Protein AF-A0A1L6TEF0-F1 (afdb_monomer)

Sequence (138 aa):
MFKRTKRFVQSAISFSYIRESTSFIYRVARALLKFPEKPSQVNRLSFDEANIESEKIRHAKMSFTILFWLYSTIFVGVFYYTILLFSSDDFLGGIVGFSSSIALLALIFKYHFWLTQIKKQKLGMTVKEWFYSIFDMK

Secondary structure (DSSP, 8-state):
-HHHHHHHHHHHTTHHHHHHHHHHHHHHHHHHHSPPP--TT----BTTTS---HHHHHHHHHHHHHHHHHHHHHHHHHHHHHHHHHHTT-HHHHHHHHHHHHHHHHHHHHHHHHHHHHHTTBTT--HHHHHHHHHT--

Solvent-accessible surface area (backbone atoms only — not comparable to full-atom values): 7777 Å² total; per-residue (Å²): 125,70,73,61,53,54,55,48,50,55,62,72,48,49,58,66,58,54,53,51,51,53,51,48,52,48,50,51,52,50,52,67,67,52,64,76,78,80,70,81,79,69,76,77,60,40,58,86,78,49,88,64,59,67,65,60,57,50,51,49,52,50,52,41,50,52,49,29,52,51,40,46,54,51,32,54,54,43,42,53,51,20,52,53,30,51,74,66,73,35,57,69,60,19,53,52,30,47,53,52,32,52,55,35,50,52,51,32,50,51,35,50,50,53,51,50,33,62,72,68,46,36,77,84,72,48,72,68,58,50,54,49,57,63,70,64,71,117

Foldseek 3Di:
DVVVVVVVCCVVPVPVVVVVVVVVVVVVVVVVVPDPDDPPDPDQPQCVNVPPDVVVLVVVLVVLVVQLVVLVVVLVVLVVVLVVCVVVVNPVSNVVSVVVSVVSVVSNVVSVLVNVCSVVSTDPDDPVNVVVVVVVPD

Structure (mmCIF, N/CA/C/O backbone):
data_AF-A0A1L6TEF0-F1
#
_entry.id   AF-A0A1L6TEF0-F1
#
loop_
_atom_site.group_PDB
_atom_site.id
_atom_site.type_symbol
_atom_site.label_atom_id
_atom_site.label_alt_id
_atom_site.label_comp_id
_atom_site.label_asym_id
_atom_site.label_entity_id
_atom_site.label_seq_id
_atom_site.pdbx_PDB_ins_code
_atom_site.Cartn_x
_atom_site.Cartn_y
_atom_site.Cartn_z
_atom_site.occupancy
_atom_site.B_iso_or_equiv
_atom_site.auth_seq_id
_atom_site.auth_comp_id
_atom_site.auth_asym_id
_atom_site.auth_atom_id
_atom_site.pdbx_PDB_model_num
ATOM 1 N N . MET A 1 1 ? 29.155 17.960 -21.163 1.00 46.09 1 MET A N 1
ATOM 2 C CA . MET A 1 1 ? 27.708 17.982 -21.487 1.00 46.09 1 MET A CA 1
ATOM 3 C C . MET A 1 1 ? 26.776 17.740 -20.284 1.00 46.09 1 MET A C 1
ATOM 5 O O . MET A 1 1 ? 25.687 18.286 -20.284 1.00 46.09 1 MET A O 1
ATOM 9 N N . PHE A 1 2 ? 27.199 17.048 -19.212 1.00 52.84 2 PHE A N 1
ATOM 10 C CA . PHE A 1 2 ? 26.365 16.731 -18.026 1.00 52.84 2 PHE A CA 1
ATOM 11 C C . PHE A 1 2 ? 25.970 17.904 -17.096 1.00 52.84 2 PHE A C 1
ATOM 13 O O . PHE A 1 2 ? 24.990 17.813 -16.358 1.00 52.84 2 PHE A O 1
ATOM 20 N N . LYS A 1 3 ? 26.705 19.028 -17.102 1.00 52.88 3 LYS A N 1
ATOM 21 C CA . LYS A 1 3 ? 26.410 20.172 -16.209 1.00 52.88 3 LYS A CA 1
ATOM 22 C C . LYS A 1 3 ? 25.133 20.933 -16.600 1.00 52.88 3 LYS A C 1
ATOM 24 O O . LYS A 1 3 ? 24.505 21.539 -15.736 1.00 52.88 3 LYS A O 1
ATOM 29 N N . ARG A 1 4 ? 24.734 20.890 -17.880 1.00 52.53 4 ARG A N 1
ATOM 30 C CA . ARG A 1 4 ? 23.508 21.548 -18.371 1.00 52.53 4 ARG A CA 1
ATOM 31 C C . ARG A 1 4 ? 22.252 20.745 -18.022 1.00 52.53 4 ARG A C 1
ATOM 33 O O . ARG A 1 4 ? 21.266 21.337 -17.596 1.00 52.53 4 ARG A O 1
ATOM 40 N N . THR A 1 5 ? 22.331 19.415 -18.064 1.00 59.53 5 THR A N 1
ATOM 41 C CA . THR A 1 5 ? 21.237 18.513 -17.673 1.00 59.53 5 THR A CA 1
ATOM 42 C C . THR A 1 5 ? 20.913 18.626 -16.183 1.00 59.53 5 THR A C 1
ATOM 44 O O . THR A 1 5 ? 19.749 18.658 -15.811 1.00 59.53 5 THR A O 1
ATOM 47 N N . LYS A 1 6 ? 21.925 18.809 -15.320 1.00 55.09 6 LYS A N 1
ATOM 48 C CA . LYS A 1 6 ? 21.725 18.982 -13.868 1.00 55.09 6 LYS A CA 1
ATOM 49 C C . LYS A 1 6 ? 20.918 20.243 -13.517 1.00 55.09 6 LYS A C 1
ATOM 51 O O . LYS A 1 6 ? 20.066 20.186 -12.639 1.00 55.09 6 LYS A O 1
ATOM 56 N N . ARG A 1 7 ? 21.144 21.356 -14.231 1.00 57.25 7 ARG A N 1
ATOM 57 C CA . ARG A 1 7 ? 20.360 22.597 -14.070 1.00 57.25 7 ARG A CA 1
ATOM 58 C C . ARG A 1 7 ? 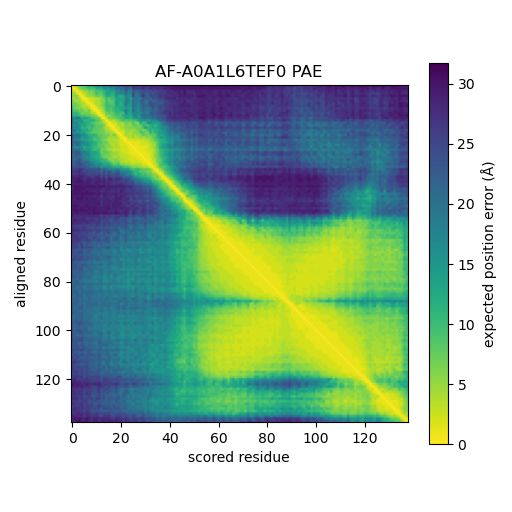18.934 22.462 -14.604 1.00 57.25 7 ARG A C 1
ATOM 60 O O . ARG A 1 7 ? 18.020 22.983 -13.981 1.00 57.25 7 ARG A O 1
ATOM 67 N N . PHE A 1 8 ? 18.738 21.742 -15.708 1.00 57.19 8 PHE A N 1
ATOM 68 C CA . PHE A 1 8 ? 17.402 21.481 -16.252 1.00 57.19 8 PHE A CA 1
ATOM 69 C C . PHE A 1 8 ? 16.583 20.555 -15.352 1.00 57.19 8 PHE A C 1
ATOM 71 O O . PHE A 1 8 ? 15.429 20.849 -15.081 1.00 57.19 8 PHE A O 1
ATOM 78 N N . VAL A 1 9 ? 17.193 19.504 -14.800 1.00 59.22 9 VAL A N 1
ATOM 79 C CA . VAL A 1 9 ? 16.549 18.619 -13.817 1.00 59.22 9 VAL A CA 1
ATOM 80 C C . VAL A 1 9 ? 16.236 19.374 -12.520 1.00 59.22 9 VAL A C 1
ATOM 82 O O . VAL A 1 9 ? 15.142 19.228 -11.996 1.00 59.22 9 VAL A O 1
ATOM 85 N N . GLN A 1 10 ? 17.126 20.254 -12.044 1.00 55.47 10 GLN A N 1
ATOM 86 C CA . GLN A 1 10 ? 16.849 21.134 -10.893 1.00 55.47 10 GLN A CA 1
ATOM 87 C C . GLN A 1 10 ? 15.767 22.195 -11.159 1.00 55.47 10 GLN A C 1
ATOM 89 O O . GLN A 1 10 ? 15.167 22.691 -10.209 1.00 55.47 10 GLN A O 1
ATOM 94 N N . SER A 1 11 ? 15.535 22.563 -12.422 1.00 59.53 11 SER A N 1
ATOM 95 C CA . SER A 1 11 ? 14.513 23.538 -12.822 1.00 59.53 11 SER A CA 1
ATOM 96 C C . SER A 1 11 ? 13.166 22.888 -13.154 1.00 59.53 11 SER A C 1
ATOM 98 O O . SER A 1 11 ? 12.135 23.520 -12.950 1.00 59.53 11 SER A O 1
ATOM 100 N N . ALA A 1 12 ? 13.167 21.661 -13.681 1.00 58.28 12 ALA A N 1
ATOM 101 C CA . ALA A 1 12 ? 11.971 20.904 -14.059 1.00 58.28 12 ALA A CA 1
ATOM 102 C C . ALA A 1 12 ? 11.379 20.148 -12.866 1.00 58.28 12 ALA A C 1
ATOM 104 O O . ALA A 1 12 ? 10.165 20.050 -12.718 1.00 58.28 12 ALA A O 1
ATOM 105 N N . ILE A 1 13 ? 12.243 19.663 -11.976 1.00 56.22 13 ILE A N 1
ATOM 106 C CA . ILE A 1 13 ? 11.847 19.183 -10.664 1.00 56.22 13 ILE A CA 1
ATOM 107 C C . ILE A 1 13 ? 11.867 20.408 -9.766 1.00 56.22 13 ILE A C 1
ATOM 109 O O . ILE A 1 13 ? 12.913 20.773 -9.236 1.00 56.22 13 ILE A O 1
ATOM 113 N N . SER A 1 14 ? 10.733 21.092 -9.658 1.00 58.62 14 SER A N 1
ATOM 114 C CA . SER A 1 14 ? 10.566 22.263 -8.807 1.00 58.62 14 SER A CA 1
ATOM 115 C C . SER A 1 14 ? 10.985 21.925 -7.369 1.00 58.62 14 SER A C 1
ATOM 117 O O . SER A 1 14 ? 10.231 21.388 -6.560 1.00 58.62 14 SER A O 1
ATOM 119 N N . PHE A 1 15 ? 12.247 22.224 -7.055 1.00 56.00 15 PHE A N 1
ATOM 120 C CA . PHE A 1 15 ? 12.898 21.909 -5.783 1.00 56.00 15 PHE A CA 1
ATOM 121 C C . PHE A 1 15 ? 12.094 22.450 -4.590 1.00 56.00 15 PHE A C 1
ATOM 123 O O . PHE A 1 15 ? 12.060 21.844 -3.520 1.00 56.00 15 PHE A O 1
ATOM 130 N N . SER A 1 16 ? 11.367 23.546 -4.815 1.00 57.84 16 SER A N 1
ATOM 131 C CA . SER A 1 16 ? 10.399 24.140 -3.897 1.00 57.84 16 SER A CA 1
ATOM 132 C C . SER A 1 16 ? 9.227 23.201 -3.572 1.00 57.84 16 SER A C 1
ATOM 134 O O . SER A 1 16 ? 8.957 22.967 -2.397 1.00 57.84 16 SER A O 1
ATOM 136 N N . TYR A 1 17 ? 8.590 22.590 -4.580 1.00 60.56 17 TYR A N 1
ATOM 137 C CA . TYR A 1 17 ? 7.449 21.683 -4.385 1.00 60.56 17 TYR A CA 1
ATOM 138 C C . TYR A 1 17 ? 7.857 20.394 -3.678 1.00 60.56 17 TYR A C 1
ATOM 140 O O . TYR A 1 17 ? 7.125 19.909 -2.817 1.00 60.56 17 TYR A O 1
ATOM 148 N N . ILE A 1 18 ? 9.032 19.838 -3.994 1.00 64.62 18 ILE A N 1
ATOM 149 C CA . ILE A 1 18 ? 9.531 18.646 -3.294 1.00 64.62 18 ILE A CA 1
ATOM 150 C C . ILE A 1 18 ? 9.837 18.971 -1.835 1.00 64.62 18 ILE A C 1
ATOM 152 O O . ILE A 1 18 ? 9.497 18.182 -0.955 1.00 64.62 18 ILE A O 1
ATOM 156 N N . ARG A 1 19 ? 10.439 20.130 -1.547 1.00 59.41 19 ARG A N 1
ATOM 157 C CA . ARG A 1 19 ? 10.749 20.533 -0.171 1.00 59.41 19 ARG A CA 1
ATOM 158 C C . ARG A 1 19 ? 9.480 20.745 0.656 1.00 59.41 19 ARG A C 1
ATOM 160 O O . ARG A 1 19 ? 9.411 20.259 1.785 1.00 59.41 19 ARG A O 1
ATOM 167 N N . GLU A 1 20 ? 8.465 21.391 0.086 1.00 65.31 20 GLU A N 1
ATOM 168 C CA . GLU A 1 20 ? 7.157 21.548 0.731 1.00 65.31 20 GLU A CA 1
ATOM 169 C C . GLU A 1 20 ? 6.457 20.202 0.932 1.00 65.31 20 GLU A C 1
ATOM 171 O O . GLU A 1 20 ? 6.070 19.88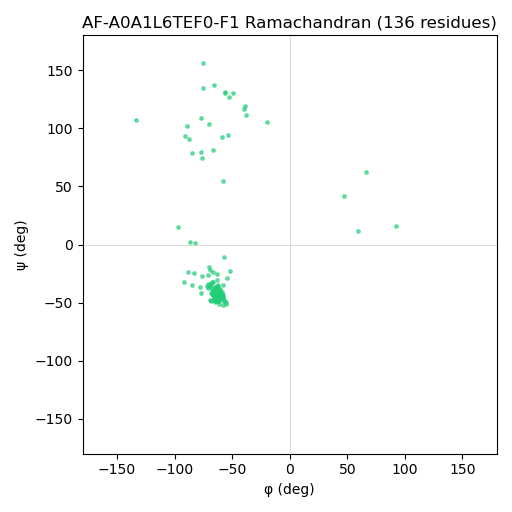4 2.059 1.00 65.31 20 GLU A O 1
ATOM 176 N N . SER A 1 21 ? 6.400 19.361 -0.104 1.00 62.81 21 SER A N 1
ATOM 177 C CA . SER A 1 21 ? 5.769 18.035 -0.046 1.00 62.81 21 SER A CA 1
ATOM 178 C C . SER A 1 21 ? 6.447 17.125 0.977 1.00 62.81 21 SER A C 1
ATOM 180 O O . SER A 1 21 ? 5.775 16.480 1.776 1.00 62.81 21 SER A O 1
ATOM 182 N N . THR A 1 22 ? 7.781 17.125 1.031 1.00 71.38 22 THR A N 1
ATOM 183 C CA . THR A 1 22 ? 8.547 16.324 2.000 1.00 71.38 22 THR A CA 1
ATOM 184 C C . THR A 1 22 ? 8.303 16.812 3.426 1.00 71.38 22 THR A C 1
ATOM 186 O O . THR A 1 22 ? 8.142 16.003 4.337 1.00 71.38 22 THR A O 1
ATOM 189 N N . SER A 1 23 ? 8.210 18.130 3.635 1.00 73.56 23 SER A N 1
ATOM 190 C CA . SER A 1 23 ? 7.893 18.694 4.950 1.00 73.56 23 SER A CA 1
ATOM 191 C C . SER A 1 23 ? 6.455 18.390 5.382 1.00 73.56 23 SER A C 1
ATOM 193 O O . SER A 1 23 ? 6.217 18.127 6.559 1.00 73.56 23 SER A O 1
ATOM 195 N N . PHE A 1 24 ? 5.506 18.358 4.442 1.00 73.06 24 PHE A N 1
ATOM 196 C CA . PHE A 1 24 ? 4.121 17.984 4.699 1.00 73.06 24 PHE A CA 1
ATOM 197 C C . PHE A 1 24 ? 4.012 16.501 5.052 1.00 73.06 24 PHE A C 1
ATOM 199 O O . PHE A 1 24 ? 3.452 16.168 6.093 1.00 73.06 24 PHE A O 1
ATOM 206 N N . ILE A 1 25 ? 4.633 15.623 4.260 1.00 75.56 25 ILE A N 1
ATOM 207 C CA . ILE A 1 25 ? 4.700 14.181 4.531 1.00 75.56 25 ILE A CA 1
ATOM 208 C C . ILE A 1 25 ? 5.363 13.934 5.887 1.00 75.56 25 ILE A C 1
ATOM 210 O O . ILE A 1 25 ? 4.844 13.157 6.680 1.00 75.56 25 ILE A O 1
ATOM 214 N N . TYR A 1 26 ? 6.449 14.642 6.208 1.00 79.25 26 TYR A N 1
ATOM 215 C CA . TYR A 1 26 ? 7.101 14.535 7.512 1.00 79.25 26 TYR A CA 1
ATOM 216 C C . TYR A 1 26 ? 6.216 15.046 8.653 1.00 79.25 26 TYR A C 1
ATOM 218 O O . TYR A 1 26 ? 6.175 14.430 9.712 1.00 79.25 26 TYR A O 1
ATOM 226 N N . ARG A 1 27 ? 5.472 16.144 8.467 1.00 80.00 27 ARG A N 1
ATOM 227 C CA . ARG A 1 27 ? 4.536 16.662 9.481 1.00 80.00 27 ARG A CA 1
ATOM 228 C C . ARG A 1 27 ? 3.360 15.722 9.697 1.00 80.00 27 ARG A C 1
ATOM 230 O O . ARG A 1 27 ? 3.016 15.486 10.846 1.00 80.00 27 ARG A O 1
ATOM 237 N N . VAL A 1 28 ? 2.790 15.161 8.634 1.00 75.81 28 VAL A N 1
ATOM 238 C CA . VAL A 1 28 ? 1.711 14.170 8.711 1.00 75.81 28 VAL A CA 1
ATOM 239 C C . VAL A 1 28 ? 2.226 12.883 9.346 1.00 75.81 28 VAL A C 1
ATOM 241 O O . VAL A 1 28 ? 1.629 12.411 10.302 1.00 75.81 28 VAL A O 1
ATOM 244 N N . ALA A 1 29 ? 3.374 12.363 8.913 1.00 75.19 29 ALA A N 1
ATOM 245 C CA . ALA A 1 29 ? 3.994 11.185 9.513 1.00 75.19 29 ALA A CA 1
ATOM 246 C C . ALA A 1 29 ? 4.331 11.415 10.992 1.00 75.19 29 ALA A C 1
ATOM 248 O O . ALA A 1 29 ? 4.047 10.564 11.826 1.00 75.19 29 ALA A O 1
ATOM 249 N N . ARG A 1 30 ? 4.869 12.588 11.349 1.00 77.56 30 ARG A N 1
ATOM 250 C CA . ARG A 1 30 ? 5.166 12.961 12.738 1.00 77.56 30 ARG A CA 1
ATOM 251 C C . ARG A 1 30 ? 3.903 13.190 13.565 1.00 77.56 30 ARG A C 1
ATOM 253 O O . ARG A 1 30 ? 3.926 12.892 14.750 1.00 77.56 30 ARG A O 1
ATOM 260 N N . ALA A 1 31 ? 2.826 13.707 12.981 1.00 71.88 31 ALA A N 1
ATOM 261 C CA . ALA A 1 31 ? 1.534 13.856 13.647 1.00 71.88 31 ALA A CA 1
ATOM 262 C C . ALA A 1 31 ? 0.835 12.502 13.843 1.00 71.88 31 ALA A C 1
ATOM 264 O O . ALA A 1 31 ? 0.234 12.282 14.884 1.00 71.88 31 ALA A O 1
ATOM 265 N N . LEU A 1 32 ? 0.977 11.576 12.891 1.00 68.75 32 LEU A N 1
ATOM 266 C CA . LEU A 1 32 ? 0.503 10.196 13.014 1.00 68.75 32 LEU A CA 1
ATOM 267 C C . LEU A 1 32 ? 1.344 9.383 14.013 1.00 68.75 32 LEU A C 1
ATOM 269 O O . LEU A 1 32 ? 0.803 8.526 14.703 1.00 68.75 32 LEU A O 1
ATOM 273 N N . LEU A 1 33 ? 2.652 9.653 14.110 1.00 70.94 33 LEU A N 1
ATOM 274 C CA . LEU A 1 33 ? 3.565 9.002 15.062 1.00 70.94 33 LEU A CA 1
ATOM 275 C C . LEU A 1 33 ? 3.541 9.627 16.462 1.00 70.94 33 LEU A C 1
ATOM 277 O O . LEU A 1 33 ? 3.863 8.948 17.435 1.00 70.94 33 LEU A O 1
ATOM 281 N N . LYS A 1 34 ? 3.157 10.902 16.599 1.00 59.50 34 LYS A N 1
ATOM 282 C CA . LYS A 1 34 ? 2.780 11.485 17.890 1.00 59.50 34 LYS A CA 1
ATOM 283 C C . LYS A 1 34 ? 1.375 11.004 18.231 1.00 59.50 34 LYS A C 1
ATOM 285 O O . LYS A 1 34 ? 0.393 11.714 18.045 1.00 59.50 34 LYS A O 1
ATOM 290 N N . PHE A 1 35 ? 1.308 9.774 18.724 1.00 56.81 35 PHE A N 1
ATOM 291 C CA . PHE A 1 35 ? 0.106 9.234 19.336 1.00 56.81 35 PHE A CA 1
ATOM 292 C C . PHE A 1 35 ? -0.376 10.208 20.420 1.00 56.81 35 PHE A C 1
ATOM 294 O O . PHE A 1 35 ? 0.432 10.574 21.281 1.00 56.81 35 PHE A O 1
ATOM 301 N N . PRO A 1 36 ? -1.645 10.651 20.394 1.00 54.09 36 PRO A N 1
ATOM 302 C CA . PRO A 1 36 ? -2.201 11.347 21.538 1.00 54.09 36 PRO A CA 1
ATOM 303 C C . PRO A 1 36 ? -2.057 10.431 22.754 1.00 54.09 36 PRO A C 1
ATOM 305 O O . PRO A 1 36 ? -2.348 9.232 22.697 1.00 54.09 36 PRO A O 1
ATOM 308 N N . GLU A 1 37 ? -1.535 11.004 23.832 1.00 49.88 37 GLU A N 1
ATOM 309 C CA . GLU A 1 37 ? -1.503 10.389 25.149 1.00 49.88 37 GLU A CA 1
ATOM 310 C C . GLU A 1 37 ? -2.908 9.861 25.464 1.00 49.88 37 GLU A C 1
ATOM 312 O O . GLU A 1 37 ? -3.898 10.554 25.221 1.00 49.88 37 GLU A O 1
ATOM 317 N N . LYS A 1 38 ? -2.990 8.593 25.892 1.00 51.50 38 LYS A N 1
ATOM 318 C CA . LYS A 1 38 ? -4.241 7.862 26.135 1.00 51.50 38 LYS A CA 1
ATOM 319 C C . LYS A 1 38 ? -5.288 8.776 26.790 1.00 51.50 38 LYS A C 1
ATOM 321 O O . LYS A 1 38 ? -5.110 9.112 27.961 1.00 51.50 38 LYS A O 1
ATOM 326 N N . PRO A 1 39 ? -6.435 9.057 26.148 1.00 44.59 39 PRO A N 1
ATOM 327 C CA . PRO A 1 39 ? -7.625 9.327 26.919 1.00 44.59 39 PRO A CA 1
ATOM 328 C C . PRO A 1 39 ? -8.013 7.985 27.537 1.00 44.59 39 PRO A C 1
ATOM 330 O O . PRO A 1 39 ? -8.497 7.066 26.871 1.00 44.59 39 PRO A O 1
ATOM 333 N N . SER A 1 40 ? -7.720 7.843 28.824 1.00 49.22 40 SER A N 1
ATOM 334 C CA . SER A 1 40 ? -8.498 6.995 29.713 1.00 49.22 40 SER A CA 1
ATOM 335 C C . SER A 1 40 ? -9.983 7.143 29.356 1.00 49.22 40 SER A C 1
ATOM 337 O O . SER A 1 40 ? -10.513 8.246 29.413 1.00 49.22 40 SER A O 1
ATOM 339 N N . GLN A 1 41 ? -10.617 6.034 28.964 1.00 43.94 41 GLN A N 1
ATOM 340 C CA . GLN A 1 41 ? -12.050 5.929 28.659 1.00 43.94 41 GLN A CA 1
ATOM 341 C C . GLN A 1 41 ? -12.549 6.717 27.431 1.00 43.94 41 GLN A C 1
ATOM 343 O O . GLN A 1 41 ? -13.459 7.533 27.528 1.00 43.94 41 GLN A O 1
ATOM 348 N N . VAL A 1 42 ? -12.063 6.400 26.227 1.00 48.78 42 VAL A N 1
ATOM 349 C CA . VAL A 1 42 ? -12.949 6.545 25.057 1.00 48.78 42 VAL A CA 1
ATOM 350 C C . VAL A 1 42 ? -13.889 5.350 25.094 1.00 48.78 42 VAL A C 1
ATOM 352 O O . VAL A 1 42 ? -13.442 4.217 24.896 1.00 48.78 42 VAL A O 1
ATOM 355 N N . ASN A 1 43 ? -15.159 5.603 25.417 1.00 44.75 43 ASN A N 1
ATOM 356 C CA . ASN A 1 43 ? -16.253 4.651 25.262 1.00 44.75 43 ASN A CA 1
ATOM 357 C C . ASN A 1 43 ? -16.034 3.866 23.970 1.00 44.75 43 ASN A C 1
ATOM 359 O O . ASN A 1 43 ? -16.068 4.425 22.871 1.00 44.75 43 ASN A O 1
ATOM 363 N N . ARG A 1 44 ? -15.740 2.571 24.118 1.00 44.22 44 ARG A N 1
ATOM 364 C CA . ARG A 1 44 ? -15.735 1.613 23.020 1.00 44.22 44 ARG A CA 1
ATOM 365 C C . ARG A 1 44 ? -17.188 1.502 22.584 1.00 44.22 44 ARG A C 1
ATOM 367 O O . ARG A 1 44 ? -17.877 0.601 23.045 1.00 44.22 44 ARG A O 1
ATOM 374 N N . LEU A 1 45 ? -17.642 2.459 21.774 1.00 51.03 45 LEU A N 1
ATOM 375 C CA . LEU A 1 45 ? -18.950 2.451 21.138 1.00 51.03 45 LEU A CA 1
ATOM 376 C C . LEU A 1 45 ? -19.001 1.181 20.296 1.00 51.03 45 LEU A C 1
ATOM 378 O O . LEU A 1 45 ? -18.493 1.114 19.174 1.00 51.03 45 LEU A O 1
ATOM 382 N N . SER A 1 46 ? -19.517 0.135 20.926 1.00 48.28 46 SER A N 1
ATOM 383 C CA . SER A 1 46 ? -19.933 -1.076 20.254 1.00 48.28 46 SER A CA 1
ATOM 384 C C . SER A 1 46 ? -21.106 -0.647 19.388 1.00 48.28 46 SER A C 1
ATOM 386 O O . SER A 1 46 ? -21.936 0.154 19.817 1.00 48.28 46 SER A O 1
ATOM 388 N N . PHE A 1 47 ? -21.154 -1.125 18.151 1.00 49.88 47 PHE A N 1
ATOM 389 C CA . PHE A 1 47 ? -22.230 -0.774 17.221 1.00 49.88 47 PHE A CA 1
ATOM 390 C C . PHE A 1 47 ? -23.634 -1.122 17.765 1.00 49.88 47 PHE A C 1
ATOM 392 O O . PHE A 1 47 ? -24.607 -0.640 17.208 1.00 49.88 47 PHE A O 1
ATOM 399 N N . ASP A 1 48 ? -23.742 -1.878 18.865 1.00 49.06 48 ASP A N 1
ATOM 400 C CA . ASP A 1 48 ? -24.985 -2.080 19.623 1.00 49.06 48 ASP A CA 1
ATOM 401 C C . ASP A 1 48 ? -25.566 -0.792 20.249 1.00 49.06 48 ASP A C 1
ATOM 403 O O . ASP A 1 48 ? -26.782 -0.675 20.364 1.00 49.06 48 ASP A O 1
ATOM 407 N N . GLU A 1 49 ? -24.748 0.202 20.629 1.00 49.62 49 GLU A N 1
ATOM 408 C CA . GLU A 1 49 ? -25.237 1.481 21.196 1.00 49.62 49 GLU A CA 1
ATOM 409 C C . GLU A 1 49 ? -25.538 2.537 20.125 1.00 49.62 49 GLU A C 1
ATOM 411 O O . GLU A 1 49 ? -26.339 3.452 20.331 1.00 49.62 49 GLU A O 1
ATOM 416 N N . ALA A 1 50 ? -24.907 2.421 18.958 1.00 50.44 50 ALA A N 1
ATOM 417 C CA . ALA A 1 50 ? -25.190 3.273 17.821 1.00 50.44 50 ALA A CA 1
ATOM 418 C C . ALA A 1 50 ? -26.277 2.581 17.000 1.00 50.44 50 ALA A C 1
ATOM 420 O O . ALA A 1 50 ? -25.950 1.754 16.160 1.00 50.44 50 ALA A O 1
ATOM 421 N N . ASN A 1 51 ? -27.549 2.916 17.247 1.00 48.25 51 ASN A N 1
ATOM 422 C CA . ASN A 1 51 ? -28.748 2.514 16.490 1.00 48.25 51 ASN A CA 1
ATOM 423 C C . ASN A 1 51 ? -28.676 2.938 14.998 1.00 48.25 51 ASN A C 1
ATOM 425 O O . ASN A 1 51 ? -29.503 3.686 14.478 1.00 48.25 51 ASN A O 1
ATOM 429 N N . ILE A 1 52 ? -27.611 2.535 14.315 1.00 55.97 52 ILE A N 1
ATOM 430 C CA . ILE A 1 52 ? -27.324 2.757 12.915 1.00 55.97 52 ILE A CA 1
ATOM 431 C C . ILE A 1 52 ? -27.970 1.573 12.219 1.00 55.97 52 ILE A C 1
ATOM 433 O O . ILE A 1 52 ? -27.447 0.461 12.225 1.00 55.97 52 ILE A O 1
ATOM 437 N N . GLU A 1 53 ? -29.131 1.856 11.643 1.00 56.94 53 GLU A N 1
ATOM 438 C CA . GLU A 1 53 ? -29.825 1.084 10.620 1.00 56.94 53 GLU A CA 1
ATOM 439 C C . GLU A 1 53 ? -28.869 0.119 9.899 1.00 56.94 53 GLU A C 1
ATOM 441 O O . GLU A 1 53 ? -28.005 0.522 9.110 1.00 56.94 53 GLU A O 1
ATOM 446 N N . SER A 1 54 ? -28.995 -1.169 10.225 1.00 60.53 54 SER A N 1
ATOM 447 C CA . SER A 1 54 ? -28.129 -2.262 9.761 1.00 60.53 54 SER A CA 1
ATOM 448 C C . SER A 1 54 ? -27.981 -2.296 8.234 1.00 60.53 54 SER A C 1
ATOM 450 O O . SER A 1 54 ? -26.970 -2.761 7.697 1.00 60.53 54 SER A O 1
ATOM 452 N N . GLU A 1 55 ? -28.948 -1.718 7.525 1.00 62.34 55 GLU A N 1
ATOM 453 C CA . GLU A 1 55 ? -28.929 -1.526 6.085 1.00 62.34 55 GLU A CA 1
ATOM 454 C C . GLU A 1 55 ? -27.820 -0.575 5.605 1.00 62.34 55 GLU A C 1
ATOM 456 O O . GLU A 1 55 ? -27.080 -0.913 4.677 1.00 62.34 55 GLU A O 1
ATOM 461 N N . LYS A 1 56 ? -27.614 0.572 6.268 1.00 67.00 56 LYS A N 1
ATOM 462 C CA . LYS A 1 56 ? -26.582 1.556 5.888 1.00 67.00 56 LYS A CA 1
ATOM 463 C C . LYS A 1 56 ? -25.174 0.992 6.056 1.00 67.00 56 LYS A C 1
ATOM 465 O O . LYS A 1 56 ? -24.308 1.215 5.208 1.00 67.00 56 LYS A O 1
ATOM 470 N N . ILE A 1 57 ? -24.954 0.200 7.105 1.00 69.19 57 ILE A N 1
ATOM 471 C CA . ILE A 1 57 ? -23.679 -0.494 7.341 1.00 69.19 57 ILE A CA 1
ATOM 472 C C . ILE A 1 57 ? -23.445 -1.552 6.258 1.00 69.19 57 ILE A C 1
ATOM 474 O O . ILE A 1 57 ? -22.327 -1.688 5.751 1.00 69.19 57 ILE A O 1
ATOM 478 N N . ARG A 1 58 ? -24.496 -2.280 5.861 1.00 71.81 58 ARG A N 1
ATOM 479 C CA . ARG A 1 58 ? -24.419 -3.286 4.796 1.00 71.81 58 ARG A CA 1
ATOM 480 C C . ARG A 1 58 ? -24.070 -2.652 3.448 1.00 71.81 58 ARG A C 1
ATOM 482 O O . ARG A 1 58 ? -23.170 -3.150 2.770 1.00 71.81 58 ARG A O 1
ATOM 489 N N . HIS A 1 59 ? -24.708 -1.534 3.104 1.00 74.62 59 HIS A N 1
ATOM 490 C CA . HIS A 1 59 ? -24.393 -0.767 1.897 1.00 74.62 59 HIS A CA 1
ATOM 491 C C . HIS A 1 59 ? -22.959 -0.230 1.916 1.00 74.62 59 HIS A C 1
ATOM 493 O O . HIS A 1 59 ? -22.225 -0.428 0.951 1.00 74.62 59 HIS A O 1
ATOM 499 N N . ALA A 1 60 ? -22.513 0.365 3.026 1.00 75.25 60 ALA A N 1
ATOM 500 C CA . ALA A 1 60 ? -21.141 0.852 3.157 1.00 75.25 60 ALA A CA 1
ATOM 501 C C . ALA A 1 60 ? -20.110 -0.281 2.999 1.00 75.25 60 ALA A C 1
ATOM 503 O O . ALA A 1 60 ? -19.143 -0.146 2.249 1.00 75.25 60 ALA A O 1
ATOM 504 N N . LYS A 1 61 ? -20.342 -1.436 3.637 1.00 79.69 61 LYS A N 1
ATOM 505 C CA . LYS A 1 61 ? -19.484 -2.625 3.512 1.00 79.69 61 LYS A CA 1
ATOM 506 C C . LYS A 1 61 ? -19.388 -3.109 2.065 1.00 79.69 61 LYS A C 1
ATOM 508 O O . LYS A 1 61 ? -18.292 -3.435 1.606 1.00 79.69 61 LYS A O 1
ATOM 513 N N . MET A 1 62 ? -20.514 -3.167 1.356 1.00 78.88 62 MET A N 1
ATOM 514 C CA . MET A 1 62 ? -20.547 -3.576 -0.048 1.00 78.88 62 MET A CA 1
AT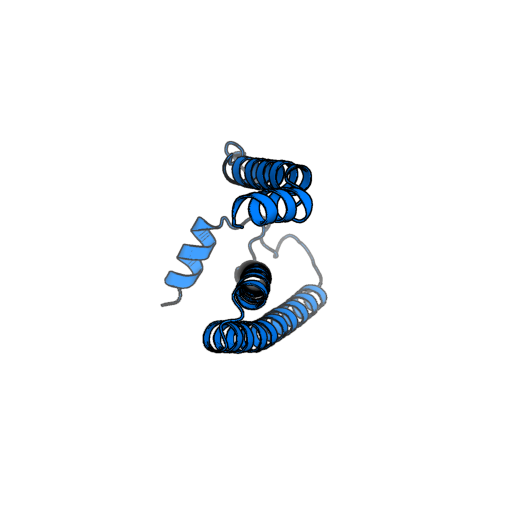OM 515 C C . MET A 1 62 ? -19.759 -2.595 -0.921 1.00 78.88 62 MET A C 1
ATOM 517 O O . MET A 1 62 ? -18.857 -3.020 -1.642 1.00 78.88 62 MET A O 1
ATOM 521 N N . SER A 1 63 ? -20.000 -1.291 -0.770 1.00 83.19 63 SER A N 1
ATOM 522 C CA . SER A 1 63 ? -19.277 -0.243 -1.498 1.00 83.19 63 SER A CA 1
ATOM 523 C C . SER A 1 63 ? -17.769 -0.294 -1.251 1.00 83.19 63 SER A C 1
ATOM 525 O O . SER A 1 63 ? -16.990 -0.254 -2.201 1.00 83.19 63 SER A O 1
ATOM 527 N N . PHE A 1 64 ? -17.326 -0.455 0.001 1.00 84.44 64 PHE A N 1
ATOM 528 C CA . PHE A 1 64 ? -15.896 -0.561 0.312 1.00 84.44 64 PHE A CA 1
ATOM 529 C C . PHE A 1 64 ? -15.260 -1.844 -0.221 1.00 84.44 64 PHE A C 1
ATOM 531 O O . PHE A 1 64 ? -14.099 -1.820 -0.619 1.00 84.44 64 PHE A O 1
ATOM 538 N N . THR A 1 65 ? -16.011 -2.947 -0.273 1.00 83.75 65 THR A N 1
ATOM 539 C CA . THR A 1 65 ? -15.534 -4.209 -0.860 1.00 83.75 65 THR A CA 1
ATOM 540 C C . THR A 1 65 ? -15.333 -4.061 -2.366 1.00 83.75 65 THR A C 1
ATOM 542 O O . THR A 1 65 ? -14.297 -4.472 -2.885 1.00 83.75 65 THR A O 1
ATOM 545 N N . ILE A 1 66 ? -16.280 -3.421 -3.058 1.00 87.19 66 ILE A N 1
ATOM 546 C CA . ILE A 1 66 ? -16.175 -3.144 -4.496 1.00 87.19 66 ILE A CA 1
ATOM 547 C C . ILE A 1 66 ? -14.995 -2.210 -4.772 1.00 87.19 66 ILE A C 1
ATOM 549 O O . ILE A 1 66 ? -14.184 -2.506 -5.644 1.00 87.19 66 ILE A O 1
ATOM 553 N N . LEU A 1 67 ? -14.846 -1.124 -4.003 1.00 87.56 67 LEU A N 1
ATOM 554 C CA . LEU A 1 67 ? -13.713 -0.204 -4.151 1.00 87.56 67 LEU A CA 1
ATOM 555 C C . LEU A 1 67 ? -12.375 -0.905 -3.904 1.00 87.56 67 LEU A C 1
ATOM 557 O O . LEU A 1 67 ? -11.443 -0.711 -4.677 1.00 87.56 67 LEU A O 1
ATOM 561 N N . PHE A 1 68 ? -12.274 -1.733 -2.862 1.00 88.25 68 PHE A N 1
ATOM 562 C CA . PHE A 1 68 ? -11.068 -2.512 -2.584 1.00 88.25 68 PHE A CA 1
ATOM 563 C C . PHE A 1 68 ? -10.667 -3.374 -3.788 1.00 88.25 68 PHE A C 1
ATOM 565 O O . PHE A 1 68 ? -9.520 -3.303 -4.231 1.00 88.25 68 PHE A O 1
ATOM 572 N N . TRP A 1 69 ? -11.615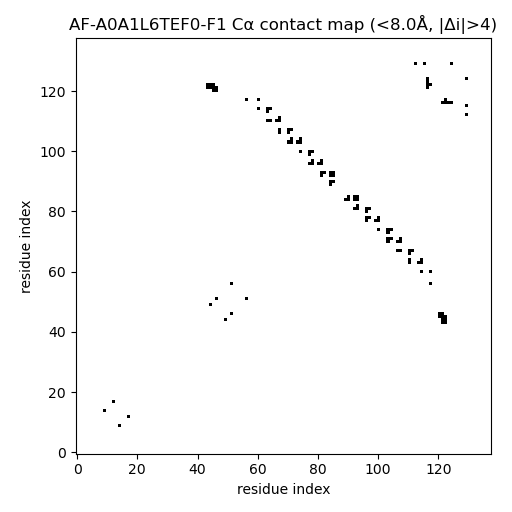 -4.1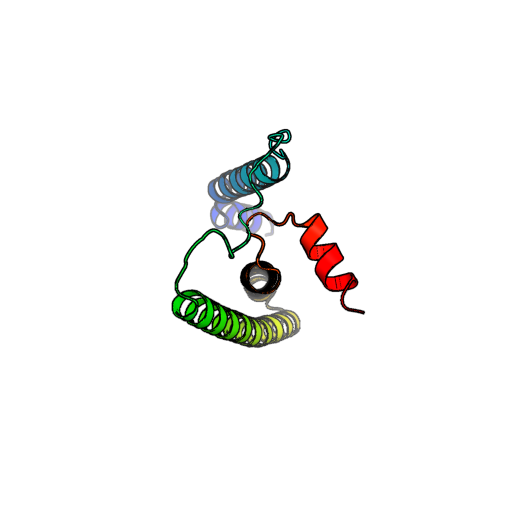28 -4.352 1.00 88.88 69 TRP A N 1
ATOM 573 C CA . TRP A 1 69 ? -11.364 -4.953 -5.532 1.00 88.88 69 TRP A CA 1
ATOM 574 C C . TRP A 1 69 ? -11.021 -4.118 -6.765 1.00 88.88 69 TRP A C 1
ATOM 576 O O . TRP A 1 69 ? -10.044 -4.423 -7.441 1.00 88.88 69 TRP A O 1
ATOM 586 N N . LEU A 1 70 ? -11.745 -3.025 -7.013 1.00 91.62 70 LEU A N 1
ATOM 587 C CA . LEU A 1 70 ? -11.487 -2.118 -8.131 1.00 91.62 70 LEU A CA 1
ATOM 588 C C . LEU A 1 70 ? -10.060 -1.556 -8.087 1.00 91.62 70 LEU A C 1
ATOM 590 O O . LEU A 1 70 ? -9.319 -1.662 -9.064 1.00 91.62 70 LEU A O 1
ATOM 594 N N . TYR A 1 71 ? -9.645 -0.995 -6.947 1.00 90.38 71 TYR A N 1
ATOM 595 C CA . TYR A 1 71 ? -8.290 -0.465 -6.793 1.00 90.38 71 TYR A CA 1
ATOM 596 C C . TYR A 1 71 ? -7.230 -1.567 -6.841 1.00 90.38 71 TYR A C 1
ATOM 598 O O . TYR A 1 71 ? -6.143 -1.320 -7.355 1.00 90.38 71 TYR A O 1
ATOM 606 N N . SER A 1 72 ? -7.539 -2.776 -6.365 1.00 90.88 72 SER A N 1
ATOM 607 C CA . SER A 1 72 ? -6.645 -3.931 -6.477 1.00 90.88 72 SER A CA 1
ATOM 608 C C . SER A 1 72 ? -6.421 -4.342 -7.934 1.00 90.88 72 SER A C 1
ATOM 610 O O . SER A 1 72 ? -5.275 -4.501 -8.348 1.00 90.88 72 SER A O 1
ATOM 612 N N . THR A 1 73 ? -7.476 -4.416 -8.749 1.00 93.62 73 THR A N 1
ATOM 613 C CA . THR A 1 73 ? -7.358 -4.714 -10.184 1.00 93.62 73 THR A CA 1
ATOM 614 C C . THR A 1 73 ? -6.569 -3.633 -10.922 1.00 93.62 73 THR A C 1
ATOM 616 O O . THR A 1 73 ? -5.665 -3.952 -11.694 1.00 93.62 73 THR A O 1
ATOM 619 N N . ILE A 1 74 ? -6.853 -2.354 -10.649 1.00 93.75 74 ILE A N 1
ATOM 620 C CA . ILE A 1 74 ? -6.112 -1.234 -11.249 1.00 93.75 74 ILE A CA 1
ATOM 621 C C . ILE A 1 74 ? -4.636 -1.285 -10.837 1.00 93.75 74 ILE A C 1
ATOM 623 O O . ILE A 1 74 ? -3.763 -1.102 -11.682 1.00 93.75 74 ILE A O 1
ATOM 627 N N . PHE A 1 75 ? -4.344 -1.575 -9.566 1.00 94.06 75 PHE A N 1
ATOM 628 C CA . PHE A 1 75 ? -2.977 -1.729 -9.074 1.00 94.06 75 PHE A CA 1
ATOM 629 C C . PHE A 1 75 ? -2.216 -2.809 -9.835 1.00 94.06 75 PHE A C 1
ATOM 631 O O . PHE A 1 75 ? -1.113 -2.537 -10.291 1.00 94.06 75 PHE A O 1
ATOM 638 N N . VAL A 1 76 ? -2.801 -3.994 -10.027 1.00 95.00 76 VAL A N 1
ATOM 639 C CA . VAL A 1 76 ? -2.145 -5.075 -10.779 1.00 95.00 76 VAL A CA 1
ATOM 640 C C . VAL A 1 76 ? -1.823 -4.630 -12.208 1.00 95.00 76 VAL A C 1
ATOM 642 O O . VAL A 1 76 ? -0.704 -4.845 -12.670 1.00 95.00 76 VAL A O 1
ATOM 645 N N . GLY A 1 77 ? -2.756 -3.950 -12.884 1.00 94.31 77 GLY A N 1
ATOM 646 C CA . GLY A 1 77 ? -2.536 -3.434 -14.238 1.00 94.31 77 GLY A CA 1
ATOM 647 C C . GLY A 1 77 ? -1.426 -2.380 -14.312 1.00 94.31 77 GLY A C 1
ATOM 648 O O . GLY A 1 77 ? -0.515 -2.493 -15.131 1.00 94.31 77 GLY A O 1
ATOM 649 N N . VAL A 1 78 ? -1.462 -1.379 -13.427 1.00 92.94 78 VAL A N 1
ATOM 650 C CA . VAL A 1 78 ? -0.455 -0.304 -13.377 1.00 92.94 78 VAL A CA 1
ATOM 651 C C . VAL A 1 78 ? 0.914 -0.845 -12.970 1.00 92.94 78 VAL A C 1
ATOM 653 O O . VAL A 1 78 ? 1.925 -0.456 -13.552 1.00 92.94 78 VAL A O 1
ATOM 656 N N . PHE A 1 79 ? 0.963 -1.763 -12.008 1.00 93.81 79 PHE A N 1
ATOM 657 C CA . PHE A 1 79 ? 2.205 -2.367 -11.543 1.00 93.81 79 PHE A CA 1
ATOM 658 C C . PHE A 1 79 ? 2.846 -3.231 -12.633 1.00 93.81 79 PHE A C 1
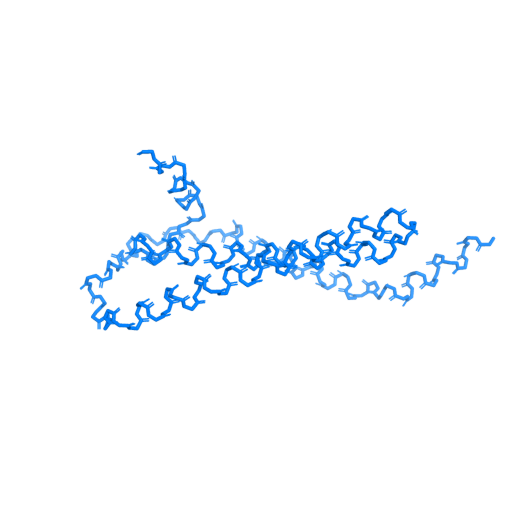ATOM 660 O O . PHE A 1 79 ? 4.040 -3.102 -12.893 1.00 93.81 79 PHE A O 1
ATOM 667 N N . TYR A 1 80 ? 2.049 -4.039 -13.338 1.00 94.62 80 TYR A N 1
ATOM 668 C CA . TYR A 1 80 ? 2.526 -4.813 -14.483 1.00 94.62 80 TYR A CA 1
ATOM 669 C C . TYR A 1 80 ? 3.071 -3.909 -15.595 1.00 94.62 80 TYR A C 1
ATOM 671 O O . TYR A 1 80 ? 4.185 -4.115 -16.073 1.00 94.62 80 TYR A O 1
ATOM 679 N N . TYR A 1 81 ? 2.333 -2.856 -15.954 1.00 92.69 81 TYR A N 1
ATOM 680 C CA . TYR A 1 81 ? 2.786 -1.881 -16.947 1.00 92.69 81 TYR A CA 1
ATOM 681 C C . TYR A 1 81 ? 4.084 -1.184 -16.521 1.00 92.69 81 TYR A C 1
ATOM 683 O O . TYR A 1 81 ? 5.000 -1.022 -17.321 1.00 92.69 81 TYR A O 1
ATOM 691 N N . THR A 1 82 ? 4.207 -0.843 -15.237 1.00 92.69 82 THR A N 1
ATOM 692 C CA . THR A 1 82 ? 5.427 -0.252 -14.674 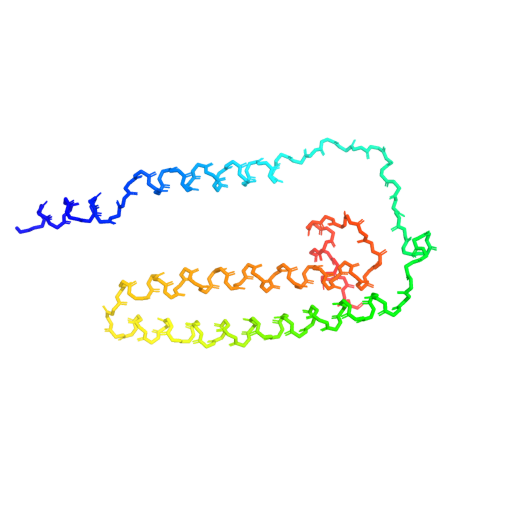1.00 92.69 82 THR A CA 1
ATOM 693 C C . THR A 1 82 ? 6.639 -1.162 -14.882 1.00 92.69 82 THR A C 1
ATOM 695 O O . THR A 1 82 ? 7.694 -0.677 -15.283 1.00 92.69 82 THR A O 1
ATOM 698 N N . ILE A 1 83 ? 6.497 -2.475 -14.660 1.00 92.56 83 ILE A N 1
ATOM 699 C CA . ILE A 1 83 ? 7.576 -3.449 -14.895 1.00 92.56 83 ILE A CA 1
ATOM 700 C C . ILE A 1 83 ? 7.995 -3.451 -16.372 1.00 92.56 83 ILE A C 1
ATOM 702 O O . ILE A 1 83 ? 9.190 -3.415 -16.659 1.00 92.56 83 ILE A O 1
ATOM 706 N N . LEU A 1 84 ? 7.035 -3.424 -17.304 1.00 92.38 84 LEU A N 1
ATOM 707 C CA . LEU A 1 84 ? 7.328 -3.372 -18.743 1.00 92.38 84 LEU A CA 1
ATOM 708 C C . LEU A 1 84 ? 8.090 -2.103 -19.149 1.00 92.38 84 LEU A C 1
ATOM 710 O O . LEU A 1 84 ? 8.971 -2.164 -20.009 1.00 92.38 84 LEU A O 1
ATOM 714 N N . LEU A 1 85 ? 7.788 -0.962 -18.523 1.00 90.94 85 LEU A N 1
ATOM 715 C CA . LEU A 1 85 ? 8.501 0.294 -18.776 1.00 90.94 85 LEU A CA 1
ATOM 716 C C . LEU A 1 85 ? 9.959 0.216 -18.332 1.00 90.94 85 LEU A C 1
ATOM 718 O O . LEU A 1 85 ? 10.844 0.642 -19.070 1.00 90.94 85 LEU A O 1
ATOM 722 N N . PHE A 1 86 ? 10.214 -0.394 -17.172 1.00 88.44 86 PHE A N 1
ATOM 723 C CA . PHE A 1 86 ? 11.580 -0.660 -16.726 1.00 88.44 86 PHE A CA 1
ATOM 724 C C . PHE A 1 86 ? 12.324 -1.613 -17.667 1.00 88.44 86 PHE A C 1
ATOM 726 O O . PHE A 1 86 ? 13.515 -1.424 -17.888 1.00 88.44 86 PHE A O 1
ATOM 733 N N . SER A 1 87 ? 11.643 -2.603 -18.257 1.00 89.69 87 SER A N 1
ATOM 734 C CA . SER A 1 87 ? 12.242 -3.479 -19.276 1.00 89.69 87 SER A CA 1
ATOM 735 C C . SER A 1 87 ? 12.521 -2.778 -20.611 1.00 89.69 87 SER A C 1
ATOM 737 O O . SER A 1 87 ? 13.329 -3.277 -21.385 1.00 89.69 87 SER A O 1
ATOM 739 N N . SER A 1 88 ? 11.873 -1.643 -20.882 1.00 88.88 88 SER A N 1
ATOM 740 C CA . SER A 1 88 ? 12.021 -0.869 -22.125 1.00 88.88 88 SER A CA 1
ATOM 741 C C . SER A 1 88 ? 13.012 0.302 -21.992 1.00 88.88 88 SER A C 1
ATOM 743 O O . SER A 1 88 ? 12.988 1.210 -22.820 1.00 88.88 88 SER A O 1
ATOM 745 N N . ASP A 1 89 ? 13.835 0.317 -20.933 1.00 87.75 89 ASP A N 1
ATOM 746 C CA . ASP A 1 89 ? 14.784 1.387 -20.570 1.00 87.75 89 ASP A CA 1
ATOM 747 C C . ASP A 1 89 ? 14.157 2.781 -20.321 1.00 87.75 89 ASP A C 1
ATOM 749 O O . ASP A 1 89 ? 14.870 3.775 -20.140 1.00 87.75 89 ASP A O 1
ATOM 753 N N . ASP A 1 90 ? 12.826 2.881 -20.220 1.00 86.69 90 ASP A N 1
ATOM 754 C CA . ASP A 1 90 ? 12.137 4.125 -19.858 1.00 86.69 90 ASP A CA 1
ATOM 755 C C . ASP A 1 90 ? 12.069 4.293 -18.331 1.00 86.69 90 ASP A C 1
ATOM 757 O O . ASP A 1 90 ? 11.054 4.062 -17.665 1.00 86.69 90 ASP A O 1
ATOM 761 N N . PHE A 1 91 ? 13.195 4.724 -17.760 1.00 85.62 91 PHE A N 1
ATOM 762 C CA . PHE A 1 91 ? 13.337 4.961 -16.321 1.00 85.62 91 PHE A CA 1
ATOM 763 C C . PHE A 1 91 ? 12.400 6.049 -15.782 1.00 85.62 91 PHE A C 1
ATOM 765 O O . PHE A 1 91 ? 11.941 5.951 -14.642 1.00 85.62 91 PHE A O 1
ATOM 772 N N . LEU A 1 92 ? 12.118 7.096 -16.564 1.00 87.31 92 LEU A N 1
ATOM 773 C CA . LEU A 1 92 ? 11.257 8.197 -16.123 1.00 87.31 92 LEU A CA 1
ATOM 774 C C . LEU A 1 92 ? 9.811 7.722 -16.000 1.00 87.31 92 LEU A C 1
ATOM 776 O O . LEU A 1 92 ? 9.182 7.941 -14.961 1.00 87.31 92 LEU A O 1
ATOM 780 N N . GLY A 1 93 ? 9.305 7.026 -17.019 1.00 87.75 93 GLY A N 1
ATOM 781 C CA . GLY A 1 93 ? 7.971 6.445 -16.972 1.00 87.75 93 GLY A CA 1
ATOM 782 C C . GLY A 1 93 ? 7.849 5.345 -15.909 1.00 87.75 93 GLY A C 1
ATOM 783 O O . GLY A 1 93 ? 6.844 5.296 -15.197 1.00 87.75 93 GLY A O 1
ATOM 784 N N . GLY A 1 94 ? 8.899 4.541 -15.705 1.00 88.38 94 GLY A N 1
ATOM 785 C CA . GLY A 1 94 ? 8.968 3.552 -14.626 1.00 88.38 94 GLY A CA 1
ATOM 786 C C . GLY A 1 94 ? 8.846 4.172 -13.227 1.00 88.38 94 GLY A C 1
ATOM 787 O O . GLY A 1 94 ? 8.074 3.689 -12.399 1.00 88.38 94 GLY A O 1
ATOM 788 N N . ILE A 1 95 ? 9.532 5.289 -12.955 1.00 89.56 95 ILE A N 1
ATOM 789 C CA . ILE A 1 95 ? 9.433 5.993 -11.661 1.00 89.56 95 ILE A CA 1
ATOM 790 C C . ILE A 1 95 ? 8.022 6.554 -11.429 1.00 89.56 95 ILE A C 1
ATOM 792 O O . ILE A 1 95 ? 7.498 6.477 -1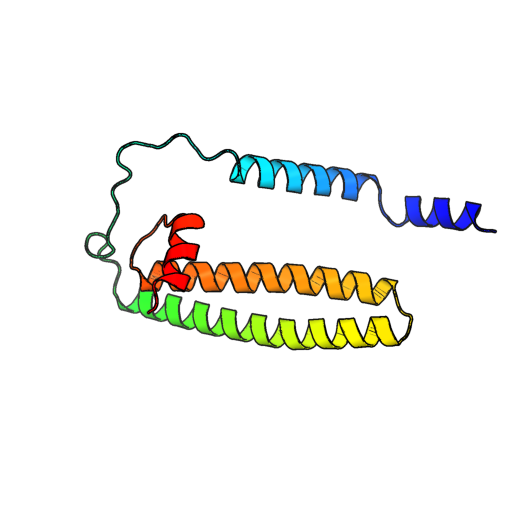0.311 1.00 89.56 95 ILE A O 1
ATOM 796 N N . VAL A 1 96 ? 7.389 7.103 -12.470 1.00 92.00 96 VAL A N 1
ATOM 797 C CA . VAL A 1 96 ? 6.010 7.607 -12.384 1.00 92.00 96 VAL A CA 1
ATOM 798 C C . VAL A 1 96 ? 5.038 6.457 -12.116 1.00 92.00 96 VAL A C 1
ATOM 800 O O . VAL A 1 96 ? 4.269 6.529 -11.157 1.00 92.00 96 VAL A O 1
ATOM 803 N N . GLY A 1 97 ? 5.122 5.366 -12.883 1.00 91.19 97 GLY A N 1
ATOM 804 C CA . GLY A 1 97 ? 4.284 4.179 -12.694 1.00 91.19 97 GLY A CA 1
ATOM 805 C C . GLY A 1 97 ? 4.464 3.530 -11.317 1.00 91.19 97 GLY A C 1
ATOM 806 O O . GLY A 1 97 ? 3.489 3.146 -10.662 1.00 91.19 97 GLY A O 1
ATOM 807 N N . PHE A 1 98 ? 5.696 3.504 -10.808 1.00 91.19 98 PHE A N 1
ATOM 808 C CA . PHE A 1 98 ? 5.998 3.006 -9.469 1.00 91.19 98 PHE A CA 1
ATOM 809 C C . PHE A 1 98 ? 5.379 3.889 -8.377 1.00 91.19 98 PHE A C 1
ATOM 811 O O . PHE A 1 98 ? 4.752 3.384 -7.444 1.00 91.19 98 PHE A O 1
ATOM 818 N N . SER A 1 99 ? 5.472 5.212 -8.527 1.00 92.00 99 SER A N 1
ATOM 819 C CA . SER A 1 99 ? 4.849 6.170 -7.605 1.00 92.00 99 SER A CA 1
ATOM 820 C C . SER A 1 99 ? 3.322 6.026 -7.590 1.00 92.00 99 SER A C 1
ATOM 822 O O . SER A 1 99 ? 2.708 5.992 -6.521 1.00 92.00 99 SER A O 1
ATOM 824 N N . SER A 1 100 ? 2.703 5.860 -8.764 1.00 92.50 100 SER A N 1
ATOM 825 C CA . SER A 1 100 ? 1.270 5.570 -8.892 1.00 92.50 100 SER A CA 1
ATOM 826 C C . SER A 1 100 ? 0.887 4.241 -8.236 1.00 92.50 100 SER A C 1
ATOM 828 O O . SER A 1 100 ? -0.133 4.167 -7.550 1.00 92.50 100 SER A O 1
ATOM 830 N N . SER A 1 101 ? 1.720 3.208 -8.375 1.00 92.62 101 SER A N 1
ATOM 831 C CA . SER A 1 101 ? 1.508 1.902 -7.740 1.00 92.62 101 SER A CA 1
ATOM 832 C C . SER A 1 101 ? 1.523 2.006 -6.209 1.00 92.62 101 SER A C 1
ATOM 834 O O . SER A 1 101 ? 0.647 1.447 -5.551 1.00 92.62 101 SER A O 1
ATOM 836 N N . ILE A 1 102 ? 2.445 2.782 -5.625 1.00 92.88 102 ILE A N 1
ATOM 837 C CA . ILE A 1 102 ? 2.474 3.041 -4.172 1.00 92.88 102 ILE A CA 1
ATOM 838 C C . ILE A 1 102 ? 1.201 3.767 -3.715 1.00 92.88 102 ILE A C 1
ATOM 840 O O . ILE A 1 102 ? 0.616 3.404 -2.691 1.00 92.88 102 ILE A O 1
ATOM 844 N N . ALA A 1 103 ? 0.741 4.770 -4.468 1.00 92.06 103 ALA A N 1
ATOM 845 C CA . ALA A 1 103 ? -0.489 5.491 -4.143 1.00 92.06 103 ALA A CA 1
ATOM 846 C C . ALA A 1 103 ? -1.720 4.564 -4.160 1.00 92.06 103 ALA A C 1
ATOM 848 O O . ALA A 1 103 ? -2.557 4.616 -3.255 1.00 92.06 103 ALA A O 1
ATOM 849 N N . LEU A 1 104 ? -1.804 3.671 -5.149 1.00 91.19 104 LEU A N 1
ATOM 850 C CA . LEU A 1 104 ? -2.855 2.655 -5.231 1.00 91.19 104 LEU A CA 1
ATOM 851 C C . LEU A 1 104 ? -2.773 1.656 -4.071 1.00 91.19 104 LEU A C 1
ATOM 853 O O . LEU A 1 104 ? -3.796 1.343 -3.465 1.00 91.19 104 LEU A O 1
ATOM 857 N N . LEU A 1 105 ? -1.570 1.219 -3.693 1.00 91.88 105 LEU A N 1
ATOM 858 C CA . LEU A 1 105 ? -1.369 0.335 -2.545 1.00 91.88 105 LEU A CA 1
ATOM 859 C C . LEU A 1 105 ? -1.857 0.976 -1.234 1.00 91.88 105 LEU A C 1
ATOM 861 O O . LEU A 1 105 ? -2.519 0.318 -0.430 1.00 91.88 105 LEU A O 1
ATOM 865 N N . ALA A 1 106 ? -1.605 2.273 -1.041 1.00 91.88 106 ALA A N 1
ATOM 866 C CA . ALA A 1 106 ? -2.112 3.015 0.112 1.00 91.88 106 ALA A CA 1
ATOM 867 C C . ALA A 1 106 ? -3.652 3.072 0.140 1.00 91.88 106 ALA A C 1
ATOM 869 O O . ALA A 1 106 ? -4.262 2.939 1.204 1.00 91.88 106 ALA A O 1
ATOM 870 N N . LEU A 1 107 ? -4.300 3.223 -1.022 1.00 89.00 107 LEU A N 1
ATOM 871 C CA . LEU A 1 107 ? -5.761 3.177 -1.135 1.00 89.00 107 LEU A CA 1
ATOM 872 C C . LEU A 1 107 ? -6.314 1.788 -0.803 1.00 89.00 107 LEU A C 1
ATOM 874 O O . LEU A 1 107 ? -7.262 1.687 -0.024 1.00 89.00 107 LEU A O 1
ATOM 878 N N . ILE A 1 108 ? -5.705 0.727 -1.336 1.00 90.00 108 ILE A N 1
ATOM 879 C CA . ILE A 1 108 ? -6.074 -0.666 -1.042 1.00 90.00 108 ILE A CA 1
ATOM 880 C C . ILE A 1 108 ? -5.989 -0.924 0.464 1.00 90.00 108 ILE A C 1
ATOM 882 O O . ILE A 1 108 ? -6.954 -1.405 1.062 1.00 90.00 108 ILE A O 1
ATOM 886 N N . PHE A 1 109 ? -4.876 -0.536 1.094 1.00 88.25 109 PHE A N 1
ATOM 887 C CA . PHE A 1 109 ? -4.697 -0.645 2.540 1.00 88.25 109 PHE A CA 1
ATOM 888 C C . PHE A 1 109 ? -5.787 0.111 3.308 1.00 88.25 109 PHE A C 1
ATOM 890 O O . PHE A 1 109 ? -6.392 -0.449 4.222 1.00 88.25 109 PHE A O 1
ATOM 897 N N . LYS A 1 110 ? -6.091 1.355 2.911 1.00 87.44 110 LYS A N 1
ATOM 898 C CA . LYS A 1 110 ? -7.150 2.167 3.526 1.00 87.44 110 LYS A CA 1
ATOM 899 C C . LYS A 1 110 ? -8.496 1.437 3.496 1.00 87.44 110 LYS A C 1
ATOM 901 O O . LYS A 1 110 ? -9.131 1.307 4.538 1.00 87.44 110 LYS A O 1
ATOM 906 N N . TYR A 1 111 ? -8.930 0.935 2.340 1.00 86.62 111 TYR A N 1
ATOM 907 C CA . TYR A 1 111 ? -10.225 0.248 2.239 1.00 86.62 111 TYR A CA 1
ATOM 908 C C . TYR A 1 111 ? -10.235 -1.095 2.969 1.00 86.62 111 TYR A C 1
ATOM 910 O O . TYR A 1 111 ? -11.226 -1.426 3.618 1.00 86.62 111 TYR A O 1
ATOM 918 N N . HIS A 1 112 ? -9.127 -1.836 2.944 1.00 86.75 112 HIS A N 1
ATOM 919 C CA . HIS A 1 112 ? -8.992 -3.065 3.719 1.00 86.75 112 HIS A CA 1
ATOM 920 C C . HIS A 1 112 ? -9.107 -2.801 5.227 1.00 86.75 112 HIS A C 1
ATOM 922 O O . HIS A 1 112 ? -9.836 -3.496 5.932 1.00 86.75 112 HIS A O 1
ATOM 928 N N . PHE A 1 113 ? -8.443 -1.755 5.723 1.00 84.00 113 PHE A N 1
ATOM 929 C CA . PHE A 1 113 ? -8.522 -1.337 7.119 1.00 84.00 113 PHE A CA 1
ATOM 930 C C . PHE A 1 113 ? -9.957 -0.975 7.529 1.00 84.00 113 PHE A C 1
ATOM 932 O O . PHE A 1 113 ? -10.452 -1.470 8.542 1.00 84.00 113 PHE A O 1
ATOM 939 N N . TRP A 1 114 ? -10.659 -0.194 6.703 1.00 81.31 114 TRP A N 1
ATOM 940 C CA . TRP A 1 114 ? -12.063 0.165 6.932 1.00 81.31 114 TRP A CA 1
ATOM 941 C C . TRP A 1 114 ? -12.982 -1.064 6.953 1.00 81.31 114 TRP A C 1
ATOM 943 O O . TRP A 1 114 ? -13.837 -1.189 7.830 1.00 81.31 114 TRP A O 1
ATOM 953 N N . LEU A 1 115 ? -12.778 -2.020 6.041 1.00 81.81 115 LEU A N 1
ATOM 954 C CA . LEU A 1 115 ? -13.525 -3.280 6.038 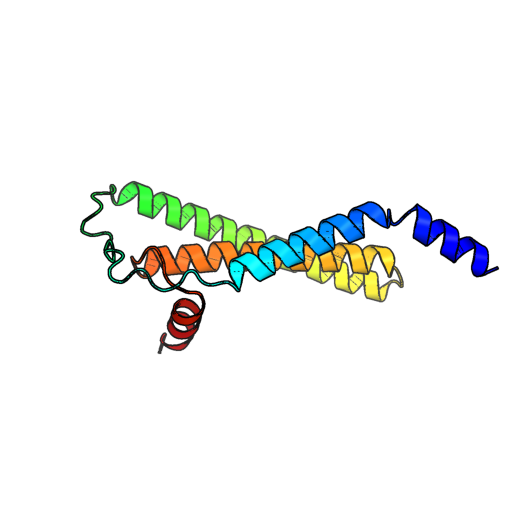1.00 81.81 115 LEU A CA 1
ATOM 955 C C . LEU A 1 115 ? -13.292 -4.090 7.317 1.00 81.81 115 LEU A C 1
ATOM 957 O O . LEU A 1 115 ? -14.247 -4.650 7.859 1.00 81.81 115 LEU A O 1
ATOM 961 N N . THR A 1 116 ? -12.060 -4.140 7.827 1.00 81.19 116 THR A N 1
ATOM 962 C CA . THR A 1 116 ? -11.753 -4.818 9.095 1.00 81.19 116 THR A CA 1
ATOM 963 C C . THR A 1 116 ? -12.430 -4.136 10.285 1.00 81.19 116 THR A C 1
ATOM 965 O O . THR A 1 116 ? -12.980 -4.830 11.141 1.00 81.19 116 THR A O 1
ATOM 968 N N . GLN A 1 117 ? -12.459 -2.800 10.328 1.00 79.31 117 GLN A N 1
ATOM 969 C CA . GLN A 1 117 ? -13.151 -2.051 11.385 1.00 79.31 117 GLN A CA 1
ATOM 970 C C . GLN A 1 117 ? -14.658 -2.337 11.402 1.00 79.31 117 GLN A C 1
ATOM 972 O O . GLN A 1 117 ? -15.223 -2.590 12.467 1.00 79.31 117 GLN A O 1
ATOM 977 N N . ILE A 1 118 ? -15.291 -2.384 10.222 1.00 76.31 118 ILE A N 1
ATOM 978 C CA . ILE A 1 118 ? -16.712 -2.736 10.087 1.00 76.31 118 ILE A CA 1
ATOM 979 C C . ILE A 1 118 ? -16.950 -4.194 10.496 1.00 76.31 118 ILE A C 1
ATOM 981 O O . ILE A 1 118 ? -17.902 -4.480 11.218 1.00 76.31 118 ILE A O 1
ATOM 985 N N . LYS A 1 119 ? -16.085 -5.131 10.085 1.00 74.56 119 LYS A N 1
ATOM 986 C CA . LYS A 1 119 ? -16.211 -6.553 10.455 1.00 74.56 119 LYS A CA 1
ATOM 987 C C . LYS A 1 119 ? -16.101 -6.781 11.962 1.00 74.56 119 LYS A C 1
ATOM 989 O O . LYS A 1 119 ? -16.852 -7.586 12.496 1.00 74.56 119 LYS A O 1
ATOM 994 N N . LYS A 1 120 ? -15.178 -6.094 12.642 1.00 72.62 120 LYS A N 1
ATOM 995 C CA . LYS A 1 120 ? -14.973 -6.240 14.093 1.00 72.62 120 LYS A CA 1
ATOM 996 C C . LYS A 1 120 ? -15.884 -5.345 14.938 1.00 72.62 120 LYS A C 1
ATOM 998 O O . LYS A 1 120 ? -15.745 -5.378 16.155 1.00 72.62 120 LYS A O 1
ATOM 1003 N N . GLN A 1 121 ? -16.779 -4.570 14.312 1.00 68.06 121 GLN A N 1
ATOM 1004 C CA . GLN A 1 121 ? -17.727 -3.668 14.978 1.00 68.06 121 GLN A CA 1
ATOM 1005 C C . GLN A 1 121 ? -17.041 -2.800 16.060 1.00 68.06 121 GLN A C 1
ATOM 1007 O O . GLN A 1 121 ? -17.555 -2.615 17.160 1.00 68.06 121 GLN A O 1
ATOM 1012 N N . LYS A 1 122 ? -15.839 -2.286 15.762 1.00 64.56 122 LYS A N 1
ATOM 1013 C CA . LYS A 1 122 ? -15.064 -1.422 16.668 1.00 64.56 122 LYS A CA 1
ATOM 1014 C C . LYS A 1 122 ? -14.536 -0.214 15.904 1.00 64.56 122 LYS A C 1
ATOM 1016 O O . LYS A 1 122 ? -13.595 -0.339 15.116 1.00 64.56 122 LYS A O 1
ATOM 1021 N N . LEU A 1 123 ? -15.127 0.956 16.150 1.00 61.19 123 LEU A N 1
ATOM 1022 C CA . LEU A 1 123 ? -14.567 2.230 15.696 1.00 61.19 123 LEU A CA 1
ATOM 1023 C C . LEU A 1 123 ? -13.374 2.602 16.591 1.00 61.19 123 LEU A C 1
ATOM 1025 O O . LEU A 1 123 ? -13.445 2.473 17.809 1.00 61.19 123 LEU A O 1
ATOM 1029 N N . GLY A 1 124 ? -12.259 3.029 15.990 1.00 62.47 124 GLY A N 1
ATOM 1030 C CA . GLY A 1 124 ? -11.051 3.424 16.732 1.00 62.47 124 GLY A CA 1
ATOM 1031 C C . GLY A 1 124 ? -10.014 2.317 16.961 1.00 62.47 124 GLY A C 1
ATOM 1032 O O . GLY A 1 124 ? -9.121 2.489 17.786 1.00 62.47 124 GLY A O 1
ATOM 1033 N N . MET A 1 125 ? -10.095 1.198 16.230 1.00 69.06 125 MET A N 1
ATOM 1034 C CA . MET A 1 125 ? -9.042 0.172 16.236 1.00 69.06 125 MET A CA 1
ATOM 1035 C C . MET A 1 125 ? -7.686 0.779 15.847 1.00 69.06 125 MET A C 1
ATOM 1037 O O . MET A 1 125 ? -7.577 1.457 14.825 1.00 69.06 125 MET A O 1
ATOM 1041 N N . THR A 1 126 ? -6.648 0.514 16.635 1.00 77.25 126 THR A N 1
ATOM 1042 C CA . THR A 1 126 ? -5.276 0.937 16.320 1.00 77.25 126 THR A CA 1
ATOM 1043 C C . THR A 1 126 ? -4.656 0.061 15.225 1.00 77.25 126 THR A C 1
ATOM 1045 O O . THR A 1 126 ? -5.033 -1.097 15.051 1.00 77.25 126 THR A O 1
ATOM 1048 N N . VAL A 1 127 ? -3.649 0.568 14.496 1.00 72.94 127 VAL A N 1
ATOM 1049 C CA . VAL A 1 127 ? -2.935 -0.220 13.462 1.00 72.94 127 VAL A CA 1
ATOM 1050 C C . VAL A 1 127 ? -2.313 -1.493 14.053 1.00 72.94 127 VAL A C 1
ATOM 1052 O O . VAL A 1 127 ? -2.321 -2.540 13.411 1.00 72.94 127 VAL A O 1
ATOM 1055 N N . LYS A 1 128 ? -1.838 -1.425 15.306 1.00 72.88 128 LYS A N 1
ATOM 1056 C CA . LYS A 1 128 ? -1.319 -2.584 16.043 1.00 72.88 128 LYS A CA 1
ATOM 1057 C C . LYS A 1 128 ? -2.402 -3.648 16.224 1.00 72.88 128 LYS A C 1
ATOM 1059 O O . LYS A 1 128 ? -2.186 -4.799 15.864 1.00 72.88 128 LYS A O 1
ATOM 1064 N N . GLU A 1 129 ? -3.572 -3.265 16.733 1.00 72.50 129 GLU A N 1
ATOM 1065 C CA . GLU A 1 129 ? -4.707 -4.181 16.910 1.00 72.50 129 GLU A CA 1
ATOM 1066 C C . GLU A 1 129 ? -5.211 -4.745 15.579 1.00 72.50 129 GLU A C 1
ATOM 1068 O O . GLU A 1 129 ? -5.548 -5.924 15.514 1.00 72.50 129 GLU A O 1
ATOM 1073 N N . TRP A 1 130 ? -5.214 -3.946 14.509 1.00 79.00 130 TRP A N 1
ATOM 1074 C CA . TRP A 1 130 ? -5.546 -4.417 13.163 1.00 79.00 130 TRP A CA 1
ATOM 1075 C C . TRP A 1 130 ? -4.567 -5.487 12.677 1.00 79.00 130 TRP A C 1
ATOM 1077 O O . TRP A 1 130 ? -5.002 -6.524 12.178 1.00 79.00 130 TRP A O 1
ATOM 1087 N N . PHE A 1 131 ? -3.262 -5.289 12.872 1.00 77.81 131 PHE A N 1
ATOM 1088 C CA . PHE A 1 131 ? -2.254 -6.263 12.457 1.00 77.81 131 PHE A CA 1
ATOM 1089 C C . PHE A 1 131 ? -2.404 -7.588 13.214 1.00 77.81 131 PHE A C 1
ATOM 1091 O O . PHE A 1 131 ? -2.436 -8.650 12.594 1.00 77.81 131 PHE A O 1
ATOM 1098 N N . TYR A 1 132 ? -2.610 -7.530 14.537 1.00 78.00 132 TYR A N 1
ATOM 1099 C CA . TYR A 1 132 ? -2.962 -8.721 15.316 1.00 78.00 132 TYR A CA 1
ATOM 1100 C C . TYR A 1 132 ? -4.253 -9.355 14.812 1.00 78.00 132 TYR A C 1
ATOM 1102 O O . TYR A 1 132 ? -4.311 -10.563 14.669 1.00 78.00 132 TYR A O 1
ATOM 1110 N N . SER A 1 133 ? -5.269 -8.561 14.469 1.00 71.94 133 SER A N 1
ATOM 1111 C CA . SER A 1 133 ? -6.553 -9.081 13.998 1.00 71.94 133 SER A CA 1
ATOM 1112 C C . SER A 1 133 ? -6.480 -9.869 12.688 1.00 71.94 133 SER A C 1
ATOM 1114 O O . SER A 1 133 ? -7.352 -10.702 12.456 1.00 71.94 133 SER A O 1
ATOM 1116 N N . ILE A 1 134 ? -5.476 -9.593 11.848 1.00 76.06 134 ILE A N 1
ATOM 1117 C CA . ILE A 1 134 ? -5.197 -10.347 10.621 1.00 76.06 134 ILE A CA 1
ATOM 1118 C C . ILE A 1 134 ? -4.513 -11.671 10.956 1.00 76.06 134 ILE A C 1
ATOM 1120 O O . ILE A 1 134 ? -4.858 -12.693 10.378 1.00 76.06 134 ILE A O 1
ATOM 1124 N N . PHE A 1 135 ? -3.561 -11.651 11.890 1.00 71.50 135 PHE A N 1
ATOM 1125 C CA . PHE A 1 135 ? -2.806 -12.839 12.300 1.00 71.50 135 PHE A CA 1
ATOM 1126 C C . PHE A 1 135 ? -3.595 -13.785 13.218 1.00 71.50 135 PHE A C 1
ATOM 1128 O O . PHE A 1 135 ? -3.334 -14.981 13.234 1.00 71.50 135 PHE A O 1
ATOM 1135 N N . ASP A 1 136 ? -4.560 -13.245 13.962 1.00 65.12 136 ASP A N 1
ATOM 1136 C CA . ASP A 1 136 ? -5.453 -13.951 14.890 1.00 65.12 136 ASP A CA 1
ATOM 1137 C C . ASP A 1 136 ? -6.649 -14.610 14.173 1.00 65.12 136 ASP A C 1
ATOM 1139 O O . ASP A 1 136 ? -7.500 -15.226 14.803 1.00 65.12 136 ASP A O 1
ATOM 1143 N N . MET A 1 137 ? -6.736 -14.499 12.840 1.00 52.59 137 MET A N 1
ATOM 1144 C CA . MET A 1 137 ? -7.594 -15.368 12.029 1.00 52.59 137 MET A CA 1
ATOM 1145 C C . MET A 1 137 ? -6.925 -16.744 11.884 1.00 52.59 137 MET A C 1
ATOM 1147 O O . MET A 1 137 ? -6.379 -17.070 10.829 1.00 52.59 137 MET A O 1
ATOM 1151 N N . LYS A 1 138 ? -6.956 -17.537 12.957 1.00 40.19 138 LYS A N 1
ATOM 1152 C CA . LYS A 1 138 ? -6.706 -18.980 12.934 1.00 40.19 138 LYS A CA 1
ATOM 1153 C C . LYS A 1 138 ? -7.891 -19.717 13.543 1.00 40.19 138 LYS A C 1
ATOM 1155 O O . LYS A 1 138 ? -8.457 -19.191 14.525 1.00 40.19 138 LYS A O 1
#

pLDDT: mean 73.33, std 15.75, range [40.19, 95.0]

Radius of gyration: 21.04 Å; Cα contacts (8 Å, |Δi|>4): 64; chains: 1; bounding box: 58×43×52 Å

Mean predicted aligned error: 14.96 Å

Organism: Piscirickettsia salmonis (NCBI:txid1238)

Nearest PDB structures (foldseek):
  4whe-assembly1_A  TM=9.140E-01  e=3.331E+00  Escherichia coli K-12
  8qfv-assembly1_0  TM=3.908E-01  e=3.989E+00  Synechocystis sp. PCC 6803